Protein AF-A0A967I714-F1 (afdb_monomer)

Sequence (64 aa):
GSQLVVRGRHRGNGDSDRVFIHRGIATRQFQRSFVLADGIEVEGAELDNGLLNIDLRRPLAEET

Mean predicted aligned error: 7.52 Å

Nearest PDB structures (foldseek):
  4zja-assembly1_A  TM=7.337E-01  e=2.216E-02  Salmonella enterica subsp. enterica serovar Typhimurium
  7ck4-assembly1_F  TM=7.128E-01  e=2.718E-02  Synechococcus phage S-ShM2
  7ck4-assembly1_A  TM=7.202E-01  e=1.134E-01  Synechococcus phage S-ShM2
  5ds1-assembly1_A-2  TM=4.916E-01  e=3.402E+00  Pisum sativum
  5xrw-assembly1_C  TM=2.394E-01  e=7.190E+00  Helicobacter pylori 26695

Radius of gyration: 18.06 Å; Cα contacts (8 Å, |Δi|>4): 67; chains: 1; bounding box: 38×20×53 Å

Solvent-accessible surface area (backbone atoms only — not comparable to full-atom values): 4536 Å² total; per-residue (Å²): 110,58,73,51,74,51,73,50,76,75,80,84,82,76,57,88,86,58,87,70,95,75,76,96,71,80,92,68,67,46,76,48,77,44,82,36,60,82,65,59,44,80,77,50,73,49,77,55,99,91,42,78,49,71,43,72,44,65,73,78,79,80,87,125

Secondary structure (DSSP, 8-state):
--EEEEEE----SSSTT---S--SS----EEEEEEPPTT-EEEEEEEETTEEEEEEE-PPP--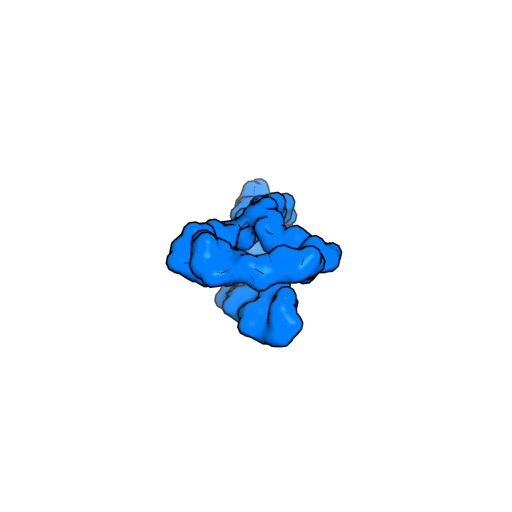-

pLDDT: mean 85.63, std 13.57, range [48.25, 98.12]

Structure (mmCIF, N/CA/C/O backbone):
data_AF-A0A967I714-F1
#
_entry.id   AF-A0A967I714-F1
#
loop_
_atom_site.group_PDB
_atom_site.id
_atom_site.type_symbol
_atom_site.label_atom_id
_atom_site.label_alt_id
_atom_site.label_comp_id
_atom_site.label_asym_id
_atom_site.label_entity_id
_atom_site.label_seq_id
_atom_site.pdbx_PDB_ins_code
_atom_site.Cartn_x
_atom_site.Cartn_y
_atom_site.Cartn_z
_atom_site.occupancy
_atom_site.B_iso_or_equiv
_atom_site.auth_seq_id
_atom_site.auth_comp_id
_atom_site.auth_asym_id
_atom_site.auth_atom_id
_atom_site.pdbx_PDB_model_num
ATOM 1 N N 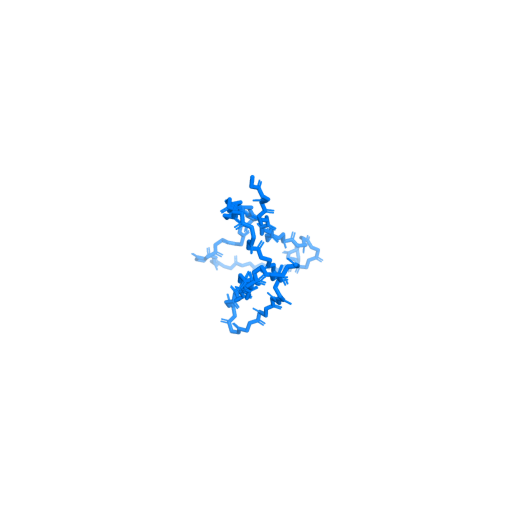. GLY A 1 1 ? 1.766 0.450 18.777 1.00 67.19 1 GLY A N 1
ATOM 2 C CA . GLY A 1 1 ? 1.136 0.407 17.451 1.00 67.19 1 GLY A CA 1
ATOM 3 C C . GLY A 1 1 ? 1.778 -0.641 16.566 1.00 67.19 1 GLY A C 1
ATOM 4 O O . GLY A 1 1 ? 2.993 -0.821 16.602 1.00 67.19 1 GLY A O 1
ATOM 5 N N . SER A 1 2 ? 0.954 -1.348 15.798 1.00 87.50 2 SER A N 1
ATOM 6 C CA . SER A 1 2 ? 1.368 -2.245 14.715 1.00 87.50 2 SER A CA 1
ATOM 7 C C . SER A 1 2 ? 1.998 -1.451 13.553 1.00 87.50 2 SER A C 1
ATOM 9 O O . SER A 1 2 ? 1.864 -0.229 13.471 1.00 87.50 2 SER A O 1
ATOM 11 N N . GLN A 1 3 ? 2.734 -2.118 12.657 1.00 95.00 3 GLN A N 1
ATOM 12 C CA . GLN A 1 3 ? 3.307 -1.488 11.458 1.00 95.00 3 GLN A CA 1
ATOM 13 C C . GLN A 1 3 ? 2.842 -2.200 10.189 1.00 95.00 3 GLN A C 1
ATOM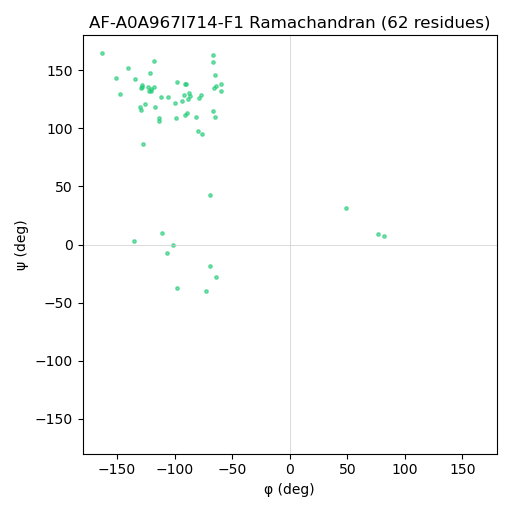 15 O O . GLN A 1 3 ? 2.908 -3.424 10.100 1.00 95.00 3 GLN A O 1
ATOM 20 N N . LEU A 1 4 ? 2.459 -1.417 9.179 1.00 96.94 4 LEU A N 1
ATOM 21 C CA . LEU A 1 4 ? 2.242 -1.885 7.813 1.00 96.94 4 LEU A CA 1
ATOM 22 C C . LEU A 1 4 ? 3.530 -1.692 7.009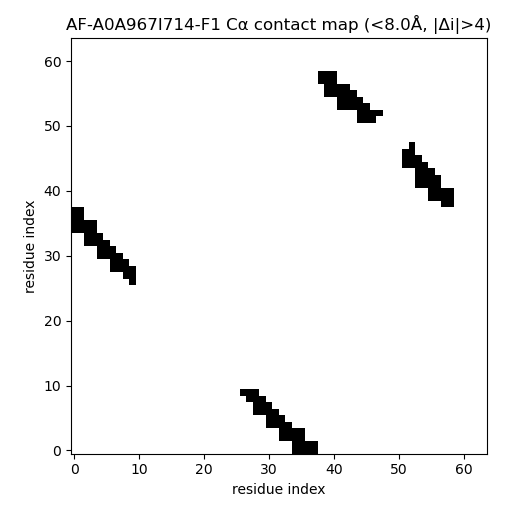 1.00 96.94 4 LEU A C 1
ATOM 24 O O . LEU A 1 4 ? 4.046 -0.578 6.906 1.00 96.94 4 LEU A O 1
ATOM 28 N N . VAL A 1 5 ? 4.046 -2.769 6.416 1.00 97.44 5 VAL A N 1
ATOM 29 C CA . VAL A 1 5 ? 5.261 -2.739 5.589 1.00 97.44 5 VAL A CA 1
ATOM 30 C C . VAL A 1 5 ? 4.926 -3.141 4.157 1.00 97.44 5 VAL A C 1
ATOM 32 O O . VAL A 1 5 ? 4.536 -4.275 3.898 1.00 97.44 5 VAL A O 1
ATOM 35 N N . VAL A 1 6 ? 5.158 -2.230 3.212 1.00 97.31 6 VAL A N 1
ATOM 36 C CA . VAL A 1 6 ? 4.964 -2.446 1.773 1.00 97.31 6 VAL A CA 1
ATOM 37 C C . VAL A 1 6 ? 6.324 -2.598 1.098 1.00 97.31 6 VAL A C 1
ATOM 39 O O . VAL A 1 6 ? 7.201 -1.743 1.254 1.00 97.31 6 VAL A O 1
ATOM 42 N N . ARG A 1 7 ? 6.516 -3.685 0.340 1.00 96.12 7 ARG A N 1
ATOM 43 C CA . ARG A 1 7 ? 7.773 -3.998 -0.359 1.00 96.12 7 ARG A CA 1
ATOM 44 C C . ARG A 1 7 ? 7.535 -4.237 -1.844 1.00 96.12 7 ARG A C 1
ATOM 46 O O . ARG A 1 7 ? 6.861 -5.193 -2.209 1.00 96.12 7 ARG A O 1
ATOM 53 N N . GLY A 1 8 ? 8.177 -3.440 -2.691 1.00 93.19 8 GLY A N 1
ATOM 54 C CA . GLY A 1 8 ? 8.304 -3.718 -4.119 1.00 93.19 8 GLY A CA 1
ATOM 55 C C . GLY A 1 8 ? 9.668 -4.323 -4.426 1.00 93.19 8 GLY 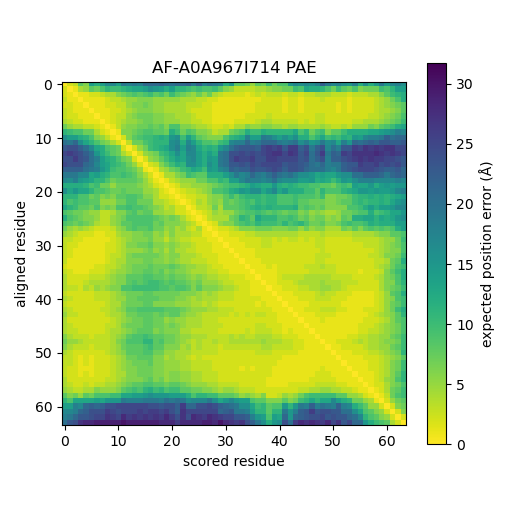A C 1
ATOM 56 O O . GLY A 1 8 ? 10.699 -3.707 -4.150 1.00 93.19 8 GLY A O 1
ATOM 57 N N . ARG A 1 9 ? 9.688 -5.528 -5.003 1.00 89.56 9 ARG A N 1
ATOM 58 C CA . ARG A 1 9 ? 10.914 -6.202 -5.454 1.00 89.56 9 ARG A CA 1
ATOM 59 C C . ARG A 1 9 ? 10.863 -6.417 -6.960 1.00 89.56 9 ARG A C 1
ATOM 61 O O . ARG A 1 9 ? 9.864 -6.896 -7.482 1.00 89.56 9 ARG A O 1
ATOM 68 N N . HIS A 1 10 ? 11.968 -6.132 -7.636 1.00 78.38 10 HIS A N 1
ATOM 69 C CA . HIS A 1 10 ? 12.157 -6.512 -9.030 1.00 78.38 10 HIS A CA 1
ATOM 70 C C . HIS A 1 10 ? 12.779 -7.912 -9.063 1.00 78.38 10 HIS A C 1
ATOM 72 O O . HIS A 1 10 ? 13.908 -8.088 -8.602 1.00 78.38 10 HIS A O 1
ATOM 78 N N . ARG A 1 11 ? 12.055 -8.921 -9.560 1.00 67.62 11 ARG A N 1
ATOM 79 C CA . ARG A 1 11 ? 12.636 -10.248 -9.814 1.00 67.62 11 ARG A CA 1
ATOM 80 C C . ARG A 1 11 ? 13.458 -10.139 -11.096 1.00 67.62 11 ARG A C 1
ATOM 82 O O . ARG A 1 11 ? 12.905 -10.173 -12.188 1.00 67.62 11 ARG A O 1
ATOM 89 N N . GLY A 1 12 ? 14.759 -9.911 -10.952 1.00 62.03 12 GLY A N 1
ATOM 90 C CA . GLY A 1 12 ? 15.696 -9.616 -12.041 1.00 62.03 12 GLY A CA 1
ATOM 91 C C . GLY A 1 12 ? 16.002 -10.774 -12.997 1.00 62.03 12 GLY A C 1
ATOM 92 O O . GLY A 1 12 ? 17.154 -10.929 -13.369 1.00 62.03 12 GLY A O 1
ATOM 93 N N . ASN A 1 13 ? 15.011 -11.563 -13.415 1.00 53.38 13 ASN A N 1
ATOM 94 C CA . ASN A 1 13 ? 15.235 -12.773 -14.218 1.00 53.38 13 ASN A CA 1
ATOM 95 C C . ASN A 1 13 ? 14.734 -12.673 -15.673 1.00 53.38 13 ASN A C 1
ATOM 97 O O . ASN A 1 13 ? 14.685 -13.688 -16.353 1.00 53.38 13 ASN A O 1
ATOM 101 N N . GLY A 1 14 ? 14.344 -11.487 -16.159 1.00 53.72 14 GLY A N 1
ATOM 102 C CA . GLY A 1 14 ? 13.835 -11.313 -17.535 1.00 53.72 14 GLY A CA 1
ATOM 103 C C . GLY A 1 14 ? 14.381 -10.105 -18.302 1.00 53.72 14 GLY A C 1
ATOM 104 O O . GLY A 1 14 ? 13.938 -9.851 -19.417 1.00 53.72 14 GLY A O 1
ATOM 105 N N . ASP A 1 15 ? 15.310 -9.353 -17.705 1.00 57.31 15 ASP A N 1
ATOM 106 C CA . ASP A 1 15 ? 15.885 -8.129 -18.292 1.00 57.31 15 ASP A CA 1
ATOM 107 C C . ASP A 1 15 ? 17.327 -8.325 -18.790 1.00 57.31 15 ASP A C 1
ATOM 109 O O . ASP A 1 15 ? 17.863 -7.431 -19.435 1.00 57.31 15 ASP A O 1
ATOM 113 N N . SER A 1 16 ? 17.962 -9.475 -18.524 1.00 58.28 16 SER A N 1
ATOM 114 C CA . SER A 1 16 ? 19.343 -9.747 -18.961 1.00 58.28 16 SER A CA 1
ATOM 115 C C . SER A 1 16 ? 19.491 -9.795 -20.483 1.00 58.28 16 SER A C 1
ATOM 117 O O . SER A 1 16 ? 20.546 -9.435 -20.996 1.00 58.28 16 SER A O 1
ATOM 119 N N . ASP A 1 17 ? 18.420 -10.162 -21.193 1.00 63.97 17 ASP A N 1
ATOM 120 C CA . ASP A 1 17 ? 18.425 -10.319 -22.654 1.00 63.97 17 ASP A CA 1
ATOM 121 C C . ASP A 1 17 ? 17.786 -9.120 -23.379 1.00 63.97 17 ASP A C 1
ATOM 123 O O . ASP A 1 17 ? 17.703 -9.092 -24.607 1.00 63.97 17 ASP A O 1
ATOM 127 N N . ARG A 1 18 ? 17.309 -8.110 -22.637 1.00 72.94 18 ARG A N 1
ATOM 128 C CA . ARG A 1 18 ? 16.636 -6.938 -23.208 1.00 72.94 18 ARG A CA 1
ATOM 129 C C . ARG A 1 18 ? 17.603 -5.769 -23.326 1.00 72.94 18 ARG A C 1
ATOM 131 O O . ARG A 1 18 ? 17.972 -5.131 -22.343 1.00 72.94 18 ARG A O 1
ATOM 138 N N . VAL A 1 19 ? 17.975 -5.451 -24.564 1.00 76.88 19 VAL A N 1
ATOM 139 C CA . VAL A 1 19 ? 18.775 -4.265 -24.881 1.00 76.88 19 VAL A CA 1
ATOM 140 C C . VAL A 1 19 ? 17.859 -3.044 -24.948 1.00 76.88 19 VAL A C 1
ATOM 142 O O . VAL A 1 19 ? 17.050 -2.901 -25.863 1.00 76.88 19 VAL A O 1
ATOM 145 N N . PHE A 1 20 ? 17.98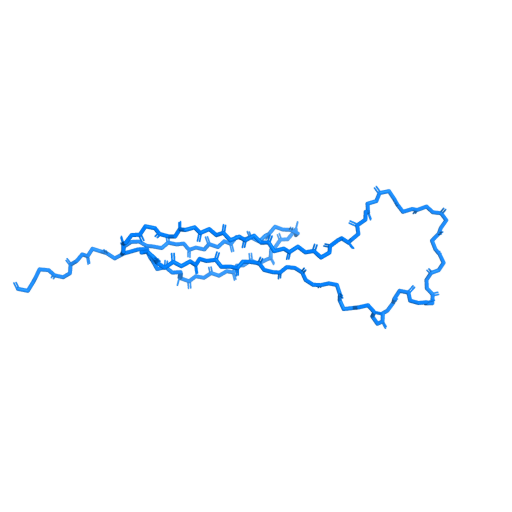6 -2.151 -23.969 1.00 77.12 20 PHE A N 1
ATOM 146 C CA . PHE A 1 20 ? 17.285 -0.869 -23.954 1.00 77.12 20 PHE A CA 1
ATOM 147 C C . PHE A 1 20 ? 18.150 0.217 -24.605 1.00 77.12 20 PHE A C 1
ATOM 149 O O . PHE A 1 20 ? 19.288 0.423 -24.192 1.00 77.12 20 PHE A O 1
ATOM 156 N N . ILE A 1 21 ? 17.599 0.961 -25.573 1.00 86.56 21 ILE A N 1
ATOM 157 C CA . ILE A 1 21 ? 18.253 2.159 -26.140 1.00 86.56 21 ILE A CA 1
ATOM 158 C C . ILE A 1 21 ? 18.216 3.316 -25.124 1.00 86.56 21 ILE A C 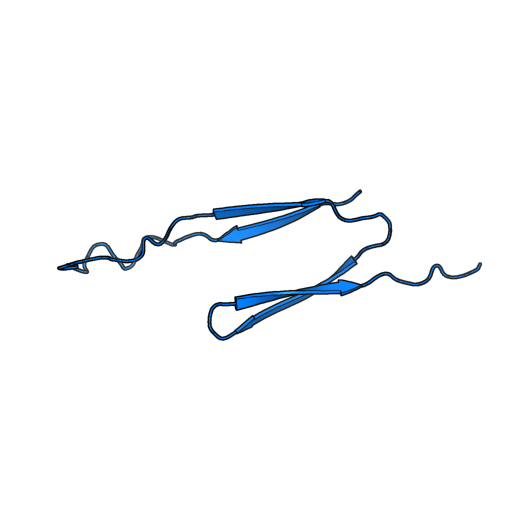1
ATOM 160 O O . ILE A 1 21 ? 19.193 4.042 -24.960 1.00 86.56 21 ILE A O 1
ATOM 164 N N . HIS A 1 22 ? 17.098 3.476 -24.407 1.00 83.38 22 HIS A N 1
ATOM 165 C CA . HIS A 1 22 ? 16.951 4.437 -23.314 1.00 83.38 22 HIS A CA 1
ATOM 166 C C . HIS A 1 22 ? 15.936 3.942 -22.278 1.00 83.38 22 HIS A C 1
ATOM 168 O O . HIS A 1 22 ? 14.909 3.360 -22.625 1.00 83.38 22 HIS A O 1
ATOM 174 N N . ARG A 1 23 ? 16.207 4.210 -20.996 1.00 78.19 23 ARG A N 1
ATOM 175 C CA . ARG A 1 23 ? 15.353 3.829 -19.868 1.00 78.19 23 ARG A CA 1
ATOM 176 C C . ARG A 1 23 ? 15.051 5.045 -18.998 1.00 78.19 23 ARG A C 1
ATOM 178 O O . ARG A 1 23 ? 15.742 5.300 -18.016 1.00 78.19 23 ARG A O 1
ATOM 185 N N . GLY A 1 24 ? 14.003 5.779 -19.366 1.00 84.44 24 GLY A N 1
ATOM 186 C CA . GLY A 1 24 ? 13.611 7.017 -18.682 1.00 84.44 24 GLY A CA 1
ATOM 187 C C . GLY A 1 24 ? 13.064 6.813 -17.265 1.00 84.44 24 GLY A C 1
ATOM 188 O O . GLY A 1 24 ? 13.050 7.749 -16.473 1.00 84.44 24 GLY A O 1
ATOM 189 N N . ILE A 1 25 ? 12.643 5.590 -16.918 1.00 81.12 25 ILE A N 1
ATOM 190 C CA . ILE A 1 25 ? 12.101 5.259 -15.595 1.00 81.12 25 ILE A CA 1
ATOM 191 C C . ILE A 1 25 ? 12.827 4.032 -15.050 1.00 81.12 25 ILE A C 1
ATOM 193 O O . ILE A 1 25 ? 12.753 2.932 -15.598 1.00 81.12 25 ILE A O 1
ATOM 197 N N . ALA A 1 26 ? 13.545 4.223 -13.947 1.00 80.44 26 ALA A N 1
ATOM 198 C CA . ALA A 1 26 ? 14.233 3.137 -13.267 1.00 80.44 26 ALA A CA 1
ATOM 199 C C . ALA A 1 26 ? 13.239 2.290 -12.456 1.00 80.44 26 ALA A C 1
ATOM 201 O O . ALA A 1 26 ? 12.529 2.824 -11.605 1.00 80.44 26 ALA A O 1
ATOM 202 N N . THR A 1 27 ? 13.249 0.963 -12.629 1.00 79.75 27 THR A N 1
ATOM 203 C CA . THR A 1 27 ? 12.573 0.056 -11.685 1.00 79.75 27 THR A CA 1
ATOM 204 C C . THR A 1 27 ? 13.464 -0.139 -10.462 1.00 79.75 27 THR A C 1
ATOM 206 O O . THR A 1 27 ? 14.436 -0.894 -10.469 1.00 79.75 27 THR A O 1
ATOM 209 N N . ARG A 1 28 ? 13.177 0.612 -9.400 1.00 85.31 28 ARG A N 1
ATOM 210 C CA . ARG A 1 28 ? 13.898 0.510 -8.129 1.00 85.31 28 ARG A CA 1
ATOM 211 C C . ARG A 1 28 ? 13.109 -0.369 -7.171 1.00 85.31 28 ARG A C 1
ATOM 213 O O . ARG A 1 28 ? 11.887 -0.26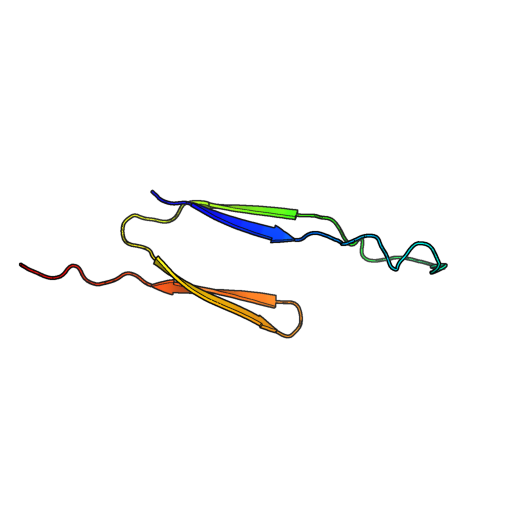9 -7.093 1.00 85.31 28 ARG A O 1
ATOM 220 N N . GLN A 1 29 ? 13.816 -1.211 -6.425 1.00 91.94 29 GLN A N 1
ATOM 221 C CA . GLN A 1 29 ? 13.219 -1.874 -5.270 1.00 91.94 29 GLN A CA 1
ATOM 222 C C . GLN A 1 29 ? 12.866 -0.815 -4.224 1.00 91.94 29 GLN A C 1
ATOM 224 O O . GLN A 1 29 ? 13.581 0.179 -4.078 1.00 91.94 29 GLN A O 1
ATOM 229 N N . PHE A 1 30 ? 11.779 -1.023 -3.492 1.00 94.19 30 PHE A N 1
ATOM 230 C CA . PHE A 1 30 ? 11.374 -0.101 -2.442 1.00 94.19 30 PHE A CA 1
ATOM 231 C C . PHE A 1 30 ? 10.838 -0.836 -1.221 1.00 94.19 30 PHE A C 1
ATOM 233 O O . PHE A 1 30 ? 10.261 -1.919 -1.318 1.00 94.19 30 PHE A O 1
ATOM 240 N N . GLN A 1 31 ? 11.002 -0.194 -0.069 1.00 96.94 31 GLN A N 1
ATOM 241 C CA . GLN A 1 31 ? 10.268 -0.495 1.149 1.00 96.94 31 GLN A CA 1
ATOM 242 C C . GLN A 1 31 ? 9.665 0.808 1.674 1.00 96.94 31 GLN A C 1
ATOM 244 O O . GLN A 1 31 ? 10.314 1.862 1.660 1.00 96.94 31 GLN A O 1
ATOM 249 N N . ARG A 1 32 ? 8.415 0.736 2.116 1.00 96.50 32 ARG A N 1
ATOM 250 C CA . ARG A 1 32 ? 7.726 1.795 2.851 1.00 96.50 32 ARG A CA 1
ATOM 251 C C . ARG A 1 32 ? 7.124 1.174 4.101 1.00 96.50 32 ARG A C 1
ATOM 253 O O . ARG A 1 32 ? 6.547 0.093 4.020 1.00 96.50 32 ARG A O 1
ATOM 260 N N . SER A 1 33 ? 7.295 1.841 5.233 1.00 97.38 33 SER A N 1
ATOM 261 C CA . SER A 1 33 ? 6.754 1.402 6.515 1.00 97.38 33 SER A CA 1
ATOM 262 C C . SER A 1 33 ? 5.859 2.499 7.064 1.00 97.38 33 SER A C 1
ATOM 264 O O . SER A 1 33 ? 6.264 3.660 7.099 1.00 97.38 33 SER A O 1
ATOM 266 N N . PHE A 1 34 ? 4.665 2.120 7.496 1.00 96.25 34 PHE A N 1
ATOM 267 C CA . PHE A 1 34 ? 3.658 3.005 8.059 1.00 96.25 34 PHE A CA 1
ATOM 268 C C . PHE A 1 34 ? 3.355 2.531 9.477 1.00 96.25 34 PHE A C 1
ATOM 270 O O . PHE A 1 34 ? 3.160 1.337 9.708 1.00 96.25 34 PHE A O 1
ATOM 277 N N . VAL A 1 35 ? 3.349 3.455 10.433 1.00 96.06 35 VAL A N 1
ATOM 278 C CA . VAL A 1 35 ? 2.881 3.161 11.790 1.00 96.06 35 VAL A CA 1
ATOM 279 C C . VAL A 1 35 ? 1.359 3.174 11.759 1.00 96.06 35 VAL A C 1
ATOM 281 O O . VAL A 1 35 ? 0.768 4.148 11.299 1.00 96.06 35 VAL A O 1
ATOM 284 N N . LEU A 1 36 ? 0.736 2.098 12.227 1.00 95.25 36 LEU A N 1
ATOM 285 C CA . LEU A 1 36 ? -0.709 2.025 12.380 1.00 95.25 36 LEU A CA 1
ATOM 286 C C . LEU A 1 36 ? -1.090 2.518 13.776 1.00 95.25 36 LEU A C 1
ATOM 288 O O . LEU A 1 36 ? -0.424 2.205 14.770 1.00 95.25 36 LEU A O 1
ATOM 292 N N . ALA A 1 37 ? -2.162 3.305 13.834 1.00 93.31 37 ALA A N 1
ATOM 293 C CA . ALA A 1 37 ? -2.782 3.673 15.096 1.00 93.31 37 ALA A CA 1
ATOM 294 C C . ALA A 1 37 ? -3.394 2.434 15.766 1.00 93.31 37 ALA A C 1
ATOM 296 O O . ALA A 1 37 ? -3.705 1.439 15.107 1.00 93.31 37 ALA A O 1
ATOM 297 N N . ASP A 1 38 ? -3.567 2.494 17.082 1.00 90.56 38 ASP A N 1
ATOM 298 C CA . ASP A 1 38 ? -4.126 1.372 17.829 1.00 90.56 38 ASP A CA 1
ATOM 299 C C . ASP A 1 38 ? -5.578 1.098 17.398 1.00 90.56 38 ASP A C 1
ATOM 301 O O . ASP A 1 38 ? -6.382 2.015 17.202 1.00 90.56 38 ASP A O 1
ATOM 305 N N . GLY A 1 39 ? -5.898 -0.184 17.217 1.00 89.81 39 GLY A N 1
ATOM 306 C CA . GLY A 1 39 ? -7.190 -0.629 16.695 1.00 89.81 39 GLY A CA 1
ATOM 307 C C . GLY A 1 39 ? -7.366 -0.457 15.183 1.00 89.81 39 GLY A C 1
ATOM 308 O O . GLY A 1 39 ? -8.478 -0.624 14.705 1.00 89.81 39 GLY A O 1
ATOM 309 N N . ILE A 1 40 ? -6.324 -0.114 14.417 1.00 93.50 40 ILE A N 1
ATOM 310 C CA . ILE A 1 40 ? -6.375 -0.189 12.950 1.00 93.50 40 ILE A CA 1
ATOM 311 C C . ILE A 1 40 ? -5.959 -1.584 12.480 1.00 93.50 40 ILE A C 1
ATOM 313 O O . ILE A 1 40 ? -4.897 -2.088 12.851 1.00 93.50 40 ILE A O 1
ATOM 317 N N . GLU A 1 41 ? -6.776 -2.170 11.610 1.00 92.94 41 GLU A N 1
ATOM 318 C CA . GLU A 1 41 ? -6.571 -3.477 10.990 1.00 92.94 41 GLU A CA 1
ATOM 319 C C . GLU A 1 41 ? -6.530 -3.348 9.464 1.00 92.94 41 GLU A C 1
ATOM 321 O O . GLU A 1 41 ? -7.198 -2.491 8.886 1.00 92.94 41 GLU A O 1
ATOM 326 N N . VAL A 1 42 ? -5.738 -4.199 8.807 1.00 95.56 42 VAL A N 1
ATOM 327 C CA . VAL A 1 42 ? -5.689 -4.284 7.338 1.00 95.56 42 VAL A CA 1
ATOM 328 C C . VAL A 1 42 ? -6.756 -5.270 6.876 1.00 95.56 42 VAL A C 1
ATOM 330 O O . VAL A 1 42 ? -6.754 -6.414 7.326 1.00 95.56 42 VAL A O 1
ATOM 333 N N . GLU A 1 43 ? -7.636 -4.845 5.975 1.00 96.56 43 GLU A N 1
ATOM 334 C CA . GLU A 1 43 ? -8.701 -5.696 5.428 1.00 96.56 43 GLU A CA 1
ATOM 335 C C . GLU A 1 43 ? -8.337 -6.306 4.081 1.00 96.56 43 GLU A C 1
ATOM 337 O O . GLU A 1 43 ? -8.670 -7.457 3.804 1.00 96.56 43 GLU A O 1
ATOM 342 N N . GLY A 1 44 ? -7.638 -5.542 3.246 1.00 97.31 44 GLY A N 1
ATOM 343 C CA . GLY A 1 44 ? -7.406 -5.915 1.862 1.00 97.31 44 GLY A CA 1
ATOM 344 C C . GLY A 1 44 ? -6.270 -5.136 1.224 1.00 97.31 44 GLY A C 1
ATOM 345 O O . GLY A 1 44 ? -5.793 -4.126 1.746 1.00 97.31 44 GLY A O 1
ATOM 346 N N . ALA A 1 45 ? -5.812 -5.646 0.086 1.00 98.12 45 ALA A N 1
ATOM 347 C CA . ALA A 1 45 ? -4.880 -4.951 -0.780 1.00 98.12 45 ALA A CA 1
ATOM 348 C C . ALA A 1 45 ? -5.161 -5.326 -2.236 1.00 98.12 45 ALA A C 1
ATOM 350 O O . ALA A 1 45 ? -5.207 -6.510 -2.573 1.00 98.12 45 ALA A O 1
ATOM 351 N N . GLU A 1 46 ? -5.297 -4.321 -3.093 1.00 98.12 46 GLU A N 1
ATOM 352 C CA . GLU A 1 46 ? -5.565 -4.485 -4.519 1.00 98.12 46 GLU A CA 1
ATOM 353 C C . GLU A 1 46 ? -4.554 -3.681 -5.336 1.00 98.12 46 GLU A C 1
ATOM 355 O O . GLU A 1 46 ? -4.241 -2.536 -5.015 1.00 98.12 46 GLU A O 1
ATOM 360 N N . LEU A 1 47 ? -4.014 -4.295 -6.388 1.00 96.44 47 LEU A N 1
ATOM 361 C CA . LEU A 1 47 ? -3.113 -3.645 -7.331 1.00 96.44 47 LEU A CA 1
ATOM 362 C C . LEU A 1 47 ? -3.809 -3.570 -8.684 1.00 96.44 47 LEU A C 1
ATOM 364 O O . LEU A 1 47 ? -3.927 -4.586 -9.365 1.00 96.44 47 LEU A O 1
ATOM 368 N N . ASP A 1 48 ? -4.195 -2.365 -9.083 1.00 97.25 48 ASP A N 1
ATOM 369 C CA . ASP A 1 48 ? -4.809 -2.111 -10.381 1.00 97.25 48 ASP A CA 1
ATOM 370 C C . ASP A 1 48 ? -4.179 -0.883 -11.043 1.00 97.25 48 ASP A C 1
ATOM 372 O O . ASP A 1 48 ? -3.795 0.077 -10.376 1.00 97.25 48 ASP A O 1
ATOM 376 N N . ASN A 1 49 ? -4.001 -0.938 -12.365 1.00 95.00 49 ASN A N 1
ATOM 377 C CA . ASN A 1 49 ? -3.433 0.149 -13.171 1.00 95.00 49 ASN A CA 1
ATOM 378 C C . ASN A 1 49 ? -2.113 0.748 -12.623 1.00 95.00 49 ASN A C 1
ATOM 380 O O . ASN A 1 49 ? -1.809 1.925 -12.812 1.00 95.00 49 ASN A O 1
ATOM 384 N N . GLY A 1 50 ? -1.297 -0.075 -11.952 1.00 91.50 50 GLY A N 1
ATOM 385 C CA . GLY A 1 50 ? -0.015 0.337 -11.366 1.00 91.50 50 GLY A CA 1
ATOM 386 C C . GLY A 1 50 ? -0.113 1.021 -9.996 1.00 91.50 50 GLY A C 1
ATOM 387 O O . GLY A 1 50 ? 0.911 1.478 -9.485 1.00 91.50 50 GLY A O 1
ATOM 388 N N . LEU A 1 51 ? -1.299 1.062 -9.386 1.00 95.56 51 LEU A N 1
ATOM 389 C CA . LEU A 1 51 ? -1.541 1.618 -8.060 1.00 95.56 51 LEU A CA 1
ATOM 390 C C . LEU A 1 51 ? -1.915 0.514 -7.069 1.00 95.56 51 LEU A C 1
ATOM 392 O O . LEU A 1 51 ? -2.829 -0.267 -7.310 1.00 95.56 51 LEU A O 1
ATOM 396 N N . LEU A 1 52 ? -1.201 0.464 -5.945 1.00 97.25 52 LEU A N 1
ATOM 397 C CA . LEU A 1 52 ? -1.530 -0.420 -4.831 1.00 97.25 52 LEU A CA 1
ATOM 398 C C . LEU A 1 52 ? -2.448 0.320 -3.852 1.00 97.25 52 LEU A C 1
ATOM 400 O O . LEU A 1 52 ? -1.989 1.231 -3.160 1.00 97.25 52 LEU A O 1
ATOM 404 N N . ASN A 1 53 ? -3.705 -0.106 -3.775 1.00 97.69 53 ASN A N 1
ATOM 405 C CA . ASN A 1 53 ? -4.669 0.295 -2.757 1.00 97.69 53 ASN A CA 1
ATOM 406 C C . ASN A 1 53 ? -4.593 -0.678 -1.576 1.00 97.69 53 ASN A C 1
ATOM 408 O O . ASN A 1 53 ? -4.455 -1.885 -1.772 1.00 97.69 53 ASN A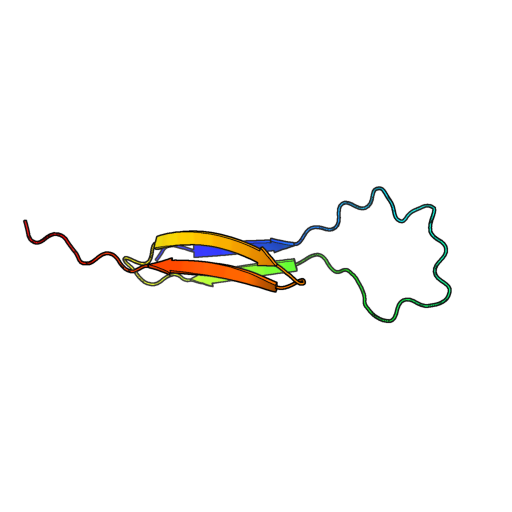 O 1
ATOM 412 N N . ILE A 1 54 ? -4.638 -0.159 -0.349 1.00 97.88 54 ILE A N 1
ATOM 413 C CA . ILE A 1 54 ? -4.622 -0.959 0.882 1.00 97.88 54 ILE A CA 1
ATOM 414 C C . ILE A 1 54 ? -5.773 -0.475 1.753 1.00 97.88 54 ILE A C 1
ATOM 416 O O . ILE A 1 54 ? -5.773 0.682 2.177 1.00 97.88 54 ILE A O 1
ATOM 420 N N . ASP A 1 55 ? -6.715 -1.367 2.030 1.00 97.69 55 ASP A N 1
ATOM 421 C CA . ASP A 1 55 ? -7.898 -1.067 2.825 1.00 97.69 55 ASP A CA 1
ATOM 422 C C . ASP A 1 55 ? -7.589 -1.259 4.305 1.00 97.69 55 ASP A C 1
ATOM 424 O O . ASP A 1 55 ? -7.081 -2.301 4.736 1.00 97.69 55 ASP A O 1
ATOM 428 N N . LEU A 1 56 ? -7.887 -0.225 5.085 1.00 96.25 56 LEU A N 1
ATOM 429 C CA . LEU A 1 56 ? -7.700 -0.199 6.527 1.00 96.25 56 LEU A CA 1
ATOM 430 C C . LEU A 1 56 ? -9.049 0.052 7.188 1.00 96.25 56 LEU A C 1
ATOM 432 O O . LEU A 1 56 ? -9.749 0.997 6.820 1.00 96.25 56 LEU A O 1
ATOM 436 N N . ARG A 1 57 ? -9.370 -0.723 8.223 1.00 94.88 57 ARG A N 1
ATOM 437 C CA . ARG A 1 57 ? -10.535 -0.467 9.071 1.00 94.88 57 ARG A CA 1
ATOM 438 C C . ARG A 1 57 ? -10.140 -0.198 10.506 1.00 94.88 57 ARG A C 1
ATOM 440 O O . ARG A 1 57 ? -9.101 -0.647 10.983 1.00 94.88 57 ARG A O 1
ATOM 447 N N . ARG A 1 58 ? -11.038 0.480 11.213 1.00 92.38 58 ARG A N 1
ATOM 448 C CA . ARG A 1 58 ? -11.041 0.551 12.670 1.00 92.38 58 ARG A CA 1
ATOM 449 C C . ARG A 1 58 ? -12.287 -0.174 13.176 1.00 92.38 58 ARG A C 1
ATOM 451 O O . ARG A 1 58 ? -13.375 0.377 13.007 1.00 92.38 58 ARG A O 1
ATOM 458 N N . PRO A 1 59 ? -12.179 -1.379 13.756 1.00 84.69 59 PRO A N 1
ATOM 459 C CA . PRO A 1 59 ? -13.318 -2.006 14.405 1.00 84.69 59 PRO A CA 1
ATOM 460 C C . PRO A 1 59 ? -13.798 -1.095 15.541 1.00 84.69 59 PRO A C 1
ATOM 462 O O . PRO A 1 59 ? -12.986 -0.525 16.278 1.00 84.69 59 PRO A O 1
ATOM 465 N N . LEU A 1 60 ? -15.113 -0.940 15.681 1.00 80.19 60 LEU A N 1
ATOM 466 C CA . LEU A 1 60 ? -15.677 -0.418 16.922 1.00 80.19 60 LEU A CA 1
ATOM 467 C C . LEU A 1 60 ? -15.401 -1.459 18.012 1.00 80.19 60 LEU A C 1
ATOM 469 O O . LEU A 1 60 ? -15.548 -2.655 17.764 1.00 80.19 60 LEU A O 1
ATOM 473 N N . ALA A 1 61 ? -14.945 -1.014 19.182 1.00 71.25 61 ALA A N 1
ATOM 474 C CA . ALA A 1 61 ? -14.761 -1.911 20.315 1.00 71.25 61 ALA A CA 1
ATOM 475 C C . ALA A 1 61 ? -16.113 -2.549 20.667 1.00 71.25 61 ALA A C 1
ATOM 477 O O . ALA A 1 61 ? -17.111 -1.834 20.759 1.00 71.25 61 ALA A O 1
ATOM 478 N N . GLU A 1 62 ? -16.152 -3.871 20.843 1.00 70.69 62 GLU A N 1
ATOM 479 C CA . GLU A 1 62 ? -17.327 -4.528 21.415 1.00 70.69 62 GLU A CA 1
ATOM 480 C C . GLU A 1 62 ? -17.451 -4.075 22.876 1.00 70.69 62 GLU A C 1
ATOM 482 O O . GLU A 1 62 ? -16.565 -4.339 23.692 1.00 70.69 62 GLU A O 1
ATOM 487 N N . GLU A 1 63 ? -18.520 -3.342 23.203 1.00 64.06 63 GLU A N 1
ATOM 488 C CA . GLU A 1 63 ? -18.883 -3.086 24.597 1.00 64.06 63 GLU A CA 1
ATOM 489 C C . GLU A 1 63 ? -19.265 -4.434 25.220 1.00 64.06 63 GLU A C 1
ATOM 491 O O . GLU A 1 63 ? -20.261 -5.043 24.826 1.00 64.06 63 GLU A O 1
ATOM 496 N N . THR A 1 64 ? -18.411 -4.936 26.116 1.00 48.25 64 THR A N 1
ATOM 497 C CA . THR A 1 64 ? -18.679 -6.142 26.917 1.00 48.25 64 THR A CA 1
ATOM 498 C C . THR A 1 64 ? -19.469 -5.777 28.165 1.00 48.25 64 THR A C 1
ATOM 500 O O . THR A 1 64 ? -19.135 -4.734 28.774 1.00 48.25 64 THR A O 1
#

Foldseek 3Di:
DDKDKDWDDDPPPPCPPDDDPDDPDDPDIDIDMDDDDPQKDWDDWDADPNDIDTDIDRDDDPPD